Protein AF-A0A7W8S3M2-F1 (afdb_monomer_lite)

Secondary structure (DSSP, 8-state):
----GGGTTHHHHHHHH-SSSHHHHHHHHHHHHTSTT---SEEEEEEE----S--S--TTSPPTTEEEEEEEEE-GGG-EEEEEEEEE--SSHHHHHHHHHHHHHHHHHHHHHTSPP------

pLDDT: mean 84.06, std 18.08, range [31.7, 98.56]

Sequence (123 aa):
MSASSATRHRQSTMKQYGLTSEAVAREMAEGALRQEGCCADIAVSNTGLADSGAHGGSADDPPPGTQCFAWSIRRRGNEFTTFAETRRFSGDRNDVRSAAALYALSRVEHYFDQLPRVERDHR

Structure (mmCIF, N/CA/C/O backbone):
data_AF-A0A7W8S3M2-F1
#
_entry.id   AF-A0A7W8S3M2-F1
#
loop_
_atom_site.group_PDB
_atom_site.id
_atom_site.type_symbol
_atom_site.label_atom_id
_atom_site.label_alt_id
_atom_site.label_comp_id
_atom_site.label_asym_id
_atom_site.label_entity_id
_atom_site.label_seq_id
_atom_site.pdbx_PDB_ins_code
_atom_site.Cartn_x
_atom_site.Cartn_y
_atom_site.Cartn_z
_atom_site.occupancy
_atom_site.B_iso_or_equiv
_atom_site.auth_seq_id
_atom_site.auth_comp_id
_atom_site.auth_asym_id
_atom_site.auth_atom_id
_atom_site.pdbx_PDB_model_num
ATOM 1 N N . MET A 1 1 ? -15.181 29.831 8.631 1.00 37.75 1 MET A N 1
ATOM 2 C CA . MET A 1 1 ? -13.923 29.134 8.971 1.00 37.75 1 MET A CA 1
ATOM 3 C C . MET A 1 1 ? -14.222 27.649 9.098 1.00 37.75 1 MET A C 1
ATOM 5 O O . MET A 1 1 ? -14.758 27.258 10.119 1.00 37.75 1 MET A O 1
ATOM 9 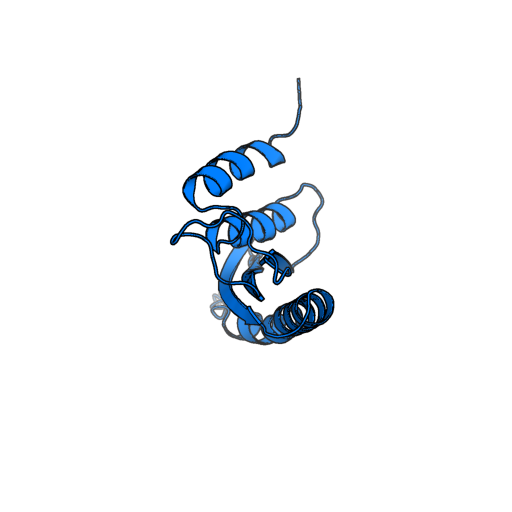N N . SER A 1 2 ? -13.971 26.847 8.064 1.00 38.75 2 SER A N 1
ATOM 10 C CA . SER A 1 2 ? -13.678 25.412 8.207 1.00 38.75 2 SER A CA 1
ATOM 11 C C . SER A 1 2 ? -13.256 24.894 6.835 1.00 38.75 2 SER A C 1
ATOM 13 O O . SER A 1 2 ? -14.084 24.695 5.953 1.00 38.75 2 SER A O 1
ATOM 15 N N . ALA A 1 3 ? -11.949 24.789 6.616 1.00 31.70 3 ALA A N 1
ATOM 16 C CA . ALA A 1 3 ? -11.387 24.181 5.424 1.00 31.70 3 ALA A CA 1
ATOM 17 C C . ALA A 1 3 ? -10.354 23.143 5.870 1.00 31.70 3 ALA A C 1
ATOM 19 O O . ALA A 1 3 ? -9.264 23.485 6.314 1.00 31.70 3 ALA A O 1
ATOM 20 N N . SER A 1 4 ? -10.740 21.874 5.731 1.00 39.56 4 SER A N 1
ATOM 21 C CA . SER A 1 4 ? -9.861 20.754 5.391 1.00 39.56 4 SER A CA 1
ATOM 22 C C . SER A 1 4 ? -8.647 20.519 6.308 1.00 39.56 4 SER A C 1
ATOM 24 O O . SER A 1 4 ? -7.497 20.744 5.933 1.00 39.56 4 SER A O 1
ATOM 26 N N . SER A 1 5 ? -8.892 19.957 7.496 1.00 40.12 5 SER A N 1
ATOM 27 C CA . SER A 1 5 ? -7.825 19.395 8.346 1.00 40.12 5 SER A CA 1
ATOM 28 C C . SER A 1 5 ? -7.202 18.116 7.740 1.00 40.12 5 SER A C 1
ATOM 30 O O . SER A 1 5 ? -6.044 17.793 7.990 1.00 40.12 5 SER A O 1
ATOM 32 N N . ALA A 1 6 ? -7.910 17.429 6.832 1.00 45.34 6 ALA A N 1
ATOM 33 C CA . ALA A 1 6 ? -7.506 16.133 6.270 1.00 45.34 6 ALA A CA 1
ATOM 34 C C . ALA A 1 6 ? -6.330 16.167 5.263 1.00 45.34 6 ALA A C 1
ATOM 36 O O . ALA A 1 6 ? -5.876 15.115 4.811 1.00 45.34 6 ALA A O 1
ATOM 37 N N . THR A 1 7 ? -5.828 17.347 4.876 1.00 46.16 7 THR A N 1
ATOM 38 C CA . THR A 1 7 ? -4.815 17.474 3.802 1.00 46.16 7 THR A CA 1
ATOM 39 C C . THR A 1 7 ? -3.437 17.931 4.294 1.00 46.16 7 THR A C 1
ATOM 41 O O . THR A 1 7 ? -2.451 17.797 3.570 1.00 46.16 7 THR A O 1
ATOM 44 N N . ARG A 1 8 ? -3.317 18.434 5.530 1.00 45.34 8 ARG A N 1
ATOM 45 C CA . ARG A 1 8 ? -2.093 19.120 5.981 1.00 45.34 8 ARG A CA 1
ATOM 46 C C . ARG A 1 8 ? -0.911 18.182 6.265 1.00 45.34 8 ARG A C 1
ATOM 48 O O . ARG A 1 8 ? 0.225 18.609 6.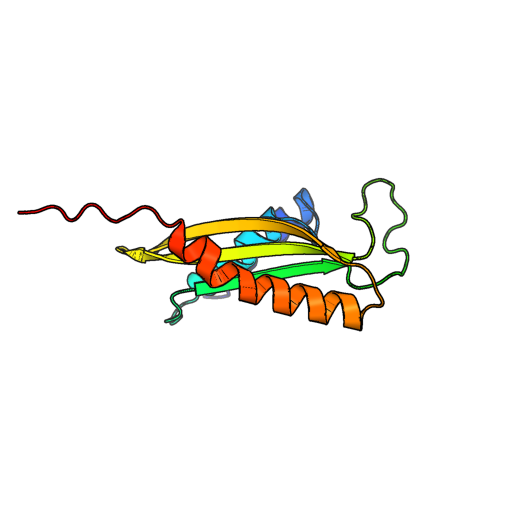099 1.00 45.34 8 ARG A O 1
ATOM 55 N N . HIS A 1 9 ? -1.151 16.924 6.638 1.00 49.50 9 HIS A N 1
ATOM 56 C CA . HIS A 1 9 ? -0.077 15.973 6.978 1.00 49.50 9 HIS A CA 1
ATOM 57 C C . HIS A 1 9 ? 0.615 15.357 5.751 1.00 49.50 9 HIS A C 1
ATOM 59 O O . HIS A 1 9 ? 1.822 15.148 5.767 1.00 49.50 9 HIS A O 1
ATOM 65 N N . ARG A 1 10 ? -0.101 15.226 4.625 1.00 62.38 10 ARG A N 1
ATOM 66 C CA . ARG A 1 10 ? 0.407 14.586 3.397 1.00 62.38 10 ARG A CA 1
ATOM 67 C C . ARG A 1 10 ? 1.664 15.268 2.829 1.00 62.38 10 ARG A C 1
ATOM 69 O O . ARG A 1 10 ? 2.519 14.621 2.240 1.00 62.38 10 ARG A O 1
ATOM 76 N N . GLN A 1 11 ? 1.781 16.589 2.987 1.00 69.31 11 GLN A N 1
ATOM 77 C CA . GLN A 1 11 ? 2.837 17.389 2.352 1.00 69.31 11 GLN A CA 1
ATOM 78 C C . GLN A 1 11 ? 4.199 17.286 3.053 1.00 69.31 11 GLN A C 1
ATOM 80 O O . GLN A 1 11 ? 5.221 17.356 2.377 1.00 69.31 11 GLN A O 1
ATOM 85 N N . SER A 1 12 ? 4.250 17.138 4.381 1.00 79.94 12 SER A N 1
ATOM 86 C CA . SER A 1 12 ? 5.526 17.002 5.105 1.00 79.94 12 SER A CA 1
ATOM 87 C C . SER A 1 12 ? 6.167 15.640 4.862 1.00 79.94 12 SER A C 1
ATOM 89 O O . SER A 1 12 ? 7.368 15.560 4.621 1.00 79.94 12 SER A O 1
ATOM 91 N N . THR A 1 13 ? 5.357 14.587 4.843 1.00 77.88 13 THR A N 1
ATOM 92 C CA . THR A 1 13 ? 5.827 13.203 4.717 1.00 77.88 13 THR A CA 1
ATOM 93 C C . THR A 1 13 ? 6.311 12.908 3.306 1.00 77.88 13 THR A C 1
ATOM 95 O O . THR A 1 13 ? 7.397 12.362 3.137 1.00 77.88 13 THR A O 1
ATOM 98 N N . MET A 1 14 ? 5.599 13.388 2.280 1.00 81.31 14 MET A N 1
ATOM 99 C CA . MET A 1 14 ? 6.087 13.317 0.896 1.00 81.31 14 MET A CA 1
ATOM 100 C C . MET A 1 14 ? 7.400 14.085 0.692 1.00 81.31 14 MET A C 1
ATOM 102 O O . MET A 1 14 ? 8.248 13.638 -0.071 1.00 81.31 14 MET A O 1
ATOM 106 N N . LYS A 1 15 ? 7.593 15.223 1.374 1.00 78.94 15 LYS A N 1
ATOM 107 C CA . LYS A 1 15 ? 8.850 15.988 1.293 1.00 78.94 15 LYS A CA 1
ATOM 108 C C . LYS A 1 15 ? 10.025 15.268 1.949 1.00 78.94 15 LYS A C 1
ATOM 110 O O . LYS A 1 15 ? 11.138 15.389 1.457 1.00 78.94 15 LYS A O 1
ATOM 115 N N . GLN A 1 16 ? 9.785 14.569 3.057 1.00 81.38 16 GLN A N 1
ATOM 116 C CA . GLN A 1 16 ? 10.840 13.894 3.812 1.00 81.38 16 GLN A CA 1
ATOM 117 C C . GLN A 1 16 ? 11.203 12.523 3.230 1.00 81.38 16 GLN A C 1
ATOM 119 O O . GLN A 1 16 ? 12.377 12.172 3.211 1.00 81.38 16 GLN A O 1
ATOM 124 N N . TYR A 1 17 ? 10.212 11.751 2.778 1.00 80.44 17 TYR A N 1
ATOM 125 C CA . TYR A 1 17 ? 10.398 10.345 2.394 1.00 80.44 17 TYR A CA 1
ATOM 126 C C . TYR A 1 17 ? 10.188 10.074 0.901 1.00 80.44 17 TYR A C 1
ATOM 128 O O . TYR A 1 17 ? 10.395 8.951 0.451 1.00 80.44 17 TYR A O 1
ATOM 136 N N . GLY A 1 18 ? 9.748 11.069 0.128 1.00 85.75 18 GLY A N 1
ATOM 137 C CA . GLY A 1 18 ? 9.329 10.866 -1.255 1.00 85.75 18 GLY A CA 1
ATOM 138 C C . GLY A 1 18 ? 7.980 10.147 -1.371 1.00 85.75 18 GLY A C 1
ATOM 139 O O . GLY A 1 18 ? 7.448 9.581 -0.412 1.00 85.75 18 GLY A O 1
ATOM 140 N N . LEU A 1 19 ? 7.400 10.194 -2.575 1.00 86.81 19 LEU A N 1
ATOM 141 C CA . LEU A 1 19 ? 6.067 9.644 -2.849 1.00 86.81 19 LEU A CA 1
ATOM 142 C C . LEU A 1 19 ? 6.038 8.110 -2.762 1.00 86.81 19 LEU A C 1
ATOM 144 O O . LEU A 1 19 ? 5.056 7.547 -2.289 1.00 86.81 19 LEU A O 1
ATOM 148 N N . THR A 1 20 ? 7.109 7.441 -3.187 1.00 91.94 20 THR A N 1
ATOM 149 C CA . THR A 1 20 ? 7.246 5.977 -3.165 1.00 91.94 20 THR A CA 1
ATOM 150 C C . THR A 1 20 ? 7.897 5.547 -1.853 1.00 91.94 20 THR A C 1
ATOM 152 O O . THR A 1 20 ? 9.083 5.232 -1.807 1.00 91.94 20 THR A O 1
ATOM 155 N N . SER A 1 21 ? 7.130 5.605 -0.763 1.00 93.56 21 SER A N 1
ATOM 156 C CA . SER A 1 21 ? 7.601 5.219 0.569 1.00 93.56 21 SER A CA 1
ATOM 157 C C . SER A 1 21 ? 6.499 4.591 1.420 1.00 93.56 21 SER A C 1
ATOM 159 O O . SER A 1 21 ? 5.312 4.904 1.285 1.00 93.56 21 SER A O 1
ATOM 161 N N . GLU A 1 22 ? 6.899 3.728 2.355 1.00 96.56 22 GLU A N 1
ATOM 162 C CA . GLU A 1 22 ? 5.984 3.115 3.327 1.00 96.56 22 GLU A CA 1
ATOM 163 C C . GLU A 1 22 ? 5.349 4.150 4.259 1.00 96.56 22 GLU A C 1
ATOM 165 O O . GLU A 1 22 ? 4.191 3.998 4.642 1.00 96.56 22 GLU A O 1
ATOM 170 N N . ALA A 1 23 ? 6.066 5.233 4.582 1.00 95.62 23 ALA A N 1
ATOM 171 C CA . ALA A 1 23 ? 5.539 6.331 5.391 1.00 95.62 23 ALA A CA 1
ATOM 172 C C . ALA A 1 23 ? 4.334 7.000 4.710 1.00 95.62 23 ALA A C 1
ATOM 174 O O . ALA A 1 23 ? 3.288 7.182 5.334 1.00 95.62 23 ALA A O 1
ATOM 175 N N . VAL A 1 24 ? 4.446 7.298 3.409 1.00 94.69 24 VAL A N 1
ATOM 176 C CA . VAL A 1 24 ? 3.339 7.864 2.626 1.00 94.69 24 VAL A CA 1
ATOM 177 C C . VAL A 1 24 ? 2.202 6.854 2.471 1.00 94.69 24 VAL A C 1
ATOM 179 O O . VAL A 1 24 ? 1.043 7.215 2.683 1.00 94.69 24 VAL A O 1
ATOM 182 N N . ALA A 1 25 ? 2.506 5.586 2.169 1.00 97.06 25 ALA A N 1
ATOM 183 C CA . ALA A 1 25 ? 1.485 4.543 2.080 1.00 97.06 25 ALA A CA 1
ATOM 184 C C . ALA A 1 25 ? 0.688 4.427 3.395 1.00 97.06 25 ALA A C 1
ATOM 186 O O . ALA A 1 25 ? -0.548 4.434 3.384 1.00 97.06 25 ALA A O 1
ATOM 187 N N . ARG A 1 26 ? 1.379 4.405 4.540 1.00 97.38 26 ARG A N 1
ATOM 188 C CA . ARG A 1 26 ? 0.768 4.347 5.872 1.00 97.38 26 ARG A CA 1
ATOM 189 C C . ARG A 1 26 ? -0.184 5.513 6.102 1.00 97.38 26 ARG A C 1
ATOM 191 O O . ARG A 1 26 ? -1.351 5.293 6.415 1.00 97.38 26 ARG A O 1
ATOM 198 N N . GLU A 1 27 ? 0.275 6.740 5.881 1.00 95.62 27 GLU A N 1
ATOM 199 C CA . GLU A 1 27 ? -0.568 7.927 6.045 1.00 95.62 27 GLU A CA 1
ATOM 200 C C . GLU A 1 27 ? -1.801 7.916 5.139 1.00 95.62 27 GLU A C 1
ATOM 202 O O . GLU A 1 27 ? -2.877 8.335 5.568 1.00 95.62 27 GLU A O 1
ATOM 207 N N . MET A 1 28 ? -1.671 7.427 3.902 1.00 95.62 28 MET A N 1
ATOM 208 C CA . MET A 1 28 ? -2.800 7.300 2.979 1.00 95.62 28 MET A CA 1
ATOM 209 C C . MET A 1 28 ? -3.857 6.322 3.506 1.00 95.62 28 MET A C 1
ATOM 211 O O . MET A 1 28 ? -5.038 6.671 3.532 1.00 95.62 28 MET A O 1
ATOM 215 N N . ALA A 1 29 ? -3.449 5.125 3.943 1.00 97.25 29 ALA A N 1
ATOM 216 C CA . ALA A 1 29 ? -4.375 4.109 4.451 1.00 97.25 29 ALA A CA 1
ATOM 217 C C . ALA A 1 29 ? -5.058 4.573 5.746 1.00 97.25 29 ALA A C 1
ATOM 219 O O . ALA A 1 29 ? -6.281 4.525 5.875 1.00 97.25 29 ALA A O 1
ATOM 220 N N . GLU A 1 30 ? -4.278 5.097 6.688 1.00 95.69 30 GLU A N 1
ATOM 221 C CA . GLU A 1 30 ? -4.808 5.591 7.955 1.00 95.69 30 GLU A CA 1
ATOM 222 C C . GLU A 1 30 ? -5.705 6.822 7.770 1.00 95.69 30 GLU A C 1
ATOM 224 O O . GLU A 1 30 ? -6.747 6.951 8.412 1.00 95.69 30 GLU A O 1
ATOM 229 N N . GLY A 1 31 ? -5.319 7.736 6.877 1.00 94.06 31 GLY A N 1
ATOM 230 C CA . GLY A 1 31 ? -6.110 8.914 6.538 1.00 94.06 31 GLY A CA 1
ATOM 231 C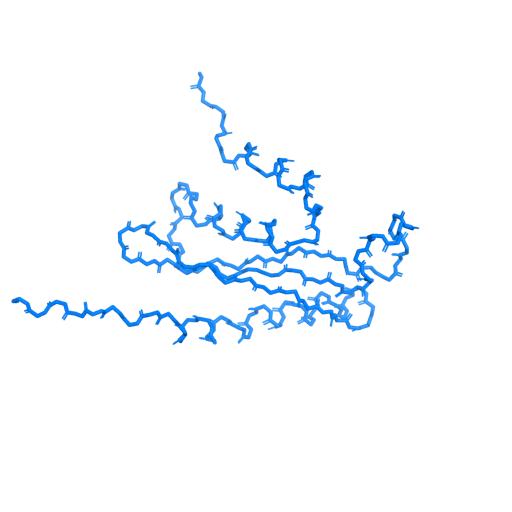 C . GLY A 1 31 ? -7.465 8.554 5.929 1.00 94.06 31 GLY A C 1
ATOM 232 O O . GLY A 1 31 ? -8.452 9.223 6.228 1.00 94.06 31 GLY A O 1
ATOM 233 N N . ALA A 1 32 ? -7.533 7.481 5.134 1.00 95.12 32 ALA A N 1
ATOM 234 C CA . ALA A 1 32 ? -8.789 6.970 4.593 1.00 95.12 32 ALA A CA 1
ATOM 235 C C . ALA A 1 32 ? -9.734 6.467 5.701 1.00 95.12 32 ALA A C 1
ATOM 237 O O . ALA A 1 32 ? -10.920 6.798 5.688 1.00 95.12 32 ALA A O 1
ATOM 238 N N . LEU A 1 33 ? -9.221 5.739 6.703 1.00 94.12 33 LEU A N 1
ATOM 239 C CA . LEU A 1 33 ? -10.032 5.274 7.841 1.00 94.12 33 LEU A CA 1
ATOM 240 C C . LEU A 1 33 ? -10.444 6.391 8.804 1.00 94.12 33 LEU A C 1
ATOM 242 O O . LEU A 1 33 ? -11.461 6.256 9.483 1.00 94.12 33 LEU A O 1
ATOM 246 N N . ARG A 1 34 ? -9.665 7.476 8.886 1.00 93.44 34 ARG A N 1
ATOM 247 C CA . ARG A 1 34 ? -9.962 8.637 9.741 1.00 93.44 34 ARG A CA 1
ATOM 248 C C . ARG A 1 34 ? -10.957 9.623 9.117 1.00 93.44 34 ARG A C 1
ATOM 250 O O . ARG A 1 34 ? -11.328 10.580 9.791 1.00 93.44 34 ARG A O 1
ATOM 257 N N . GLN A 1 35 ? -11.368 9.445 7.858 1.00 92.31 35 GLN A N 1
ATOM 258 C CA . GLN A 1 35 ? -12.326 10.364 7.239 1.00 92.31 35 GLN A CA 1
ATOM 259 C C . GLN A 1 35 ? -13.675 10.338 7.962 1.00 92.31 35 GLN A C 1
ATOM 261 O O . GLN A 1 35 ? -14.196 9.274 8.302 1.00 92.31 35 GLN A O 1
ATOM 266 N N . GLU A 1 36 ? -14.246 11.522 8.178 1.00 90.31 36 GLU A N 1
ATOM 267 C CA . GLU A 1 36 ? -15.572 11.664 8.777 1.00 90.31 36 GLU A CA 1
ATOM 268 C C . GLU A 1 36 ? -16.605 10.875 7.957 1.00 90.31 36 GLU A C 1
ATOM 270 O O . GLU A 1 36 ? -16.664 10.985 6.734 1.00 90.31 36 GLU A O 1
ATOM 275 N N . GLY A 1 37 ? -17.394 10.034 8.631 1.00 88.75 37 GLY A N 1
ATOM 276 C CA . GLY A 1 37 ? -18.381 9.161 7.985 1.00 88.75 37 GLY A CA 1
ATOM 277 C C . GLY A 1 37 ? -17.822 7.867 7.373 1.00 88.75 37 GLY A C 1
ATOM 278 O O . GLY A 1 37 ? -18.596 7.075 6.836 1.00 88.75 37 GLY A O 1
ATOM 279 N N . CYS A 1 38 ? -16.514 7.599 7.469 1.00 91.69 38 CYS A N 1
ATOM 280 C CA . CYS A 1 38 ? -15.929 6.354 6.972 1.00 91.69 38 CYS A CA 1
ATOM 281 C C . CYS A 1 38 ? -16.334 5.143 7.833 1.00 91.69 38 CYS A C 1
ATOM 283 O O . CYS A 1 38 ? -15.877 4.974 8.968 1.00 91.69 38 CYS A O 1
ATOM 285 N N . CYS A 1 39 ? -17.152 4.253 7.267 1.00 92.69 39 CYS A N 1
ATOM 286 C CA . CYS A 1 39 ? -17.607 3.010 7.899 1.00 92.69 39 CYS A CA 1
ATOM 287 C C . CYS A 1 39 ? -16.772 1.769 7.530 1.00 92.69 39 CYS A C 1
ATOM 289 O O . CYS A 1 39 ? -17.115 0.675 7.958 1.00 92.69 39 CYS A O 1
ATOM 291 N N . ALA A 1 40 ? -15.684 1.921 6.767 1.00 94.94 40 ALA A N 1
ATOM 292 C CA . ALA A 1 40 ? -14.822 0.800 6.398 1.00 94.94 40 ALA A CA 1
ATOM 293 C C . ALA A 1 40 ? -13.993 0.294 7.590 1.00 94.94 40 ALA A C 1
ATOM 295 O O . ALA A 1 40 ? -13.484 1.087 8.384 1.00 94.94 40 ALA A O 1
ATOM 296 N N . ASP A 1 41 ? -13.808 -1.022 7.673 1.00 94.56 41 ASP A N 1
ATOM 297 C CA . ASP A 1 41 ? -12.946 -1.651 8.681 1.00 94.56 41 ASP A CA 1
ATOM 298 C C . ASP A 1 41 ? -11.500 -1.805 8.210 1.00 94.56 41 ASP A C 1
ATOM 300 O O . ASP A 1 41 ? -10.589 -1.916 9.025 1.00 94.56 41 ASP A O 1
ATOM 304 N N . ILE A 1 42 ? -11.274 -1.815 6.898 1.00 96.69 42 ILE A N 1
ATOM 305 C CA . ILE A 1 42 ? -9.958 -2.016 6.297 1.00 96.69 42 ILE A CA 1
ATOM 306 C C . ILE A 1 42 ? -9.741 -0.947 5.231 1.00 96.69 42 ILE A C 1
ATOM 308 O O . ILE A 1 42 ? -10.610 -0.712 4.392 1.00 96.69 42 ILE A O 1
ATOM 312 N N . ALA A 1 43 ? -8.566 -0.325 5.244 1.00 97.75 43 ALA A N 1
ATOM 313 C CA . ALA A 1 43 ? -8.081 0.508 4.155 1.00 97.75 43 ALA A CA 1
ATOM 314 C C . ALA A 1 43 ? -6.749 -0.030 3.646 1.00 97.75 43 ALA A C 1
ATOM 316 O O . ALA A 1 43 ? -5.838 -0.313 4.425 1.00 97.75 43 ALA A O 1
ATOM 317 N N . VAL A 1 44 ? -6.636 -0.122 2.325 1.00 98.31 44 VAL A N 1
ATOM 318 C CA . VAL A 1 44 ? -5.403 -0.497 1.637 1.00 98.31 44 VAL A CA 1
ATOM 319 C C . VAL A 1 44 ? -4.946 0.684 0.799 1.00 98.31 44 VAL A C 1
ATOM 321 O O . VAL A 1 44 ? -5.752 1.305 0.104 1.00 98.31 44 VAL A O 1
ATOM 324 N N . SER A 1 45 ? -3.660 1.000 0.857 1.00 98.19 45 SER A N 1
ATOM 325 C CA . SER A 1 45 ? -3.038 2.019 0.018 1.00 98.19 45 SER A CA 1
ATOM 326 C C . SER A 1 45 ? -1.887 1.424 -0.784 1.00 98.19 45 SER A C 1
ATOM 328 O O . SER A 1 45 ? -1.252 0.450 -0.380 1.00 98.19 45 SER A O 1
ATOM 330 N N . ASN A 1 46 ? -1.633 2.028 -1.940 1.00 96.69 46 ASN A N 1
ATOM 331 C CA . ASN A 1 46 ? -0.491 1.748 -2.796 1.00 96.69 46 ASN A CA 1
ATOM 332 C C . ASN A 1 46 ? 0.029 3.088 -3.336 1.00 96.69 46 ASN A C 1
ATOM 334 O O . ASN A 1 46 ? -0.757 3.900 -3.832 1.00 96.69 46 ASN A O 1
ATOM 338 N N . THR A 1 47 ? 1.336 3.304 -3.237 1.00 94.38 47 THR A N 1
ATOM 339 C CA . THR A 1 47 ? 2.062 4.383 -3.907 1.00 94.38 47 THR A CA 1
ATOM 340 C C . THR A 1 47 ? 3.346 3.829 -4.517 1.00 94.38 47 THR A C 1
ATOM 342 O O . THR A 1 47 ? 4.053 3.047 -3.884 1.00 94.38 47 THR A O 1
ATOM 345 N N . GLY A 1 48 ? 3.674 4.210 -5.749 1.00 91.75 48 GLY A N 1
ATOM 346 C CA . GLY A 1 48 ? 4.868 3.682 -6.392 1.00 91.75 48 GLY A CA 1
ATOM 347 C C . GLY A 1 48 ? 5.047 4.067 -7.846 1.00 91.75 48 GLY A C 1
ATOM 348 O O . GLY A 1 48 ? 4.203 4.727 -8.455 1.00 91.75 48 GLY A O 1
ATOM 349 N N . LEU A 1 49 ? 6.162 3.596 -8.400 1.00 88.12 49 LEU A N 1
ATOM 350 C CA . LEU A 1 49 ? 6.564 3.816 -9.781 1.00 88.12 49 LEU A CA 1
ATOM 351 C C . LEU A 1 49 ? 6.179 2.611 -10.641 1.00 88.12 49 LEU A C 1
ATOM 353 O O . LEU A 1 49 ? 6.775 1.538 -10.524 1.00 88.12 49 LEU A O 1
ATOM 357 N N . ALA A 1 50 ? 5.154 2.776 -11.475 1.00 84.31 50 ALA A N 1
ATOM 358 C CA . ALA A 1 50 ? 4.718 1.729 -12.401 1.00 84.31 50 ALA A CA 1
ATOM 359 C C . ALA A 1 50 ? 5.468 1.786 -13.739 1.00 84.31 50 ALA A C 1
ATOM 361 O O . ALA A 1 50 ? 5.493 0.816 -14.485 1.00 84.31 50 ALA A O 1
ATOM 362 N N . ASP A 1 51 ? 6.049 2.933 -14.063 1.00 75.62 51 ASP A N 1
ATOM 363 C CA . ASP A 1 51 ? 6.775 3.206 -15.291 1.00 75.62 51 ASP A CA 1
ATOM 364 C C . ASP A 1 51 ? 8.146 2.529 -15.278 1.00 75.62 51 ASP A C 1
ATOM 366 O O . ASP A 1 51 ? 8.839 2.493 -14.264 1.00 75.62 51 ASP A O 1
ATOM 370 N N . SER A 1 52 ? 8.569 2.076 -16.455 1.00 60.19 52 SER A N 1
ATOM 371 C CA . SER A 1 52 ? 9.955 1.716 -16.767 1.00 60.19 52 SER A CA 1
ATOM 372 C C . SER A 1 52 ? 10.817 2.925 -17.152 1.00 60.19 52 SER A C 1
ATOM 374 O O . SER A 1 52 ? 12.023 2.785 -17.348 1.00 60.19 52 SER A O 1
ATOM 376 N N . GLY A 1 53 ? 10.205 4.105 -17.297 1.00 55.28 53 GLY A N 1
ATOM 377 C CA . GLY A 1 53 ? 10.891 5.339 -17.658 1.00 55.28 53 GLY A CA 1
ATOM 378 C C . GLY A 1 53 ? 11.759 5.854 -16.515 1.00 55.28 53 GLY A C 1
ATOM 379 O O . GLY A 1 53 ? 11.368 5.780 -15.352 1.00 55.28 53 GLY A O 1
ATOM 380 N N . ALA A 1 54 ? 12.931 6.395 -16.854 1.00 49.50 54 ALA A N 1
ATOM 381 C CA . ALA A 1 54 ? 13.790 7.083 -15.901 1.00 49.50 54 ALA A CA 1
ATOM 382 C C . ALA A 1 54 ? 13.064 8.328 -15.372 1.00 49.50 54 ALA A C 1
ATOM 384 O O . ALA A 1 54 ? 13.087 9.394 -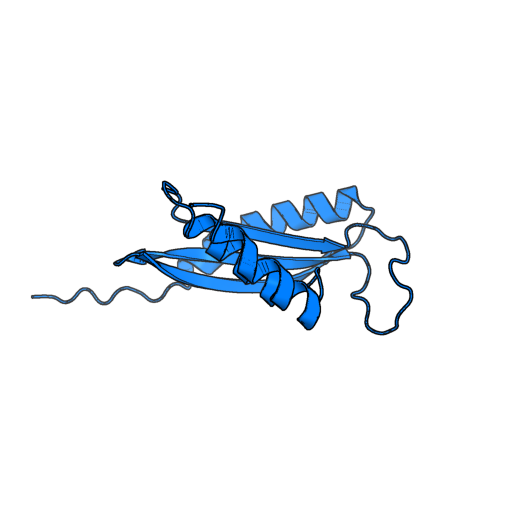15.986 1.00 49.50 54 ALA A O 1
ATOM 385 N N . HIS A 1 55 ? 12.390 8.189 -14.239 1.00 52.78 55 HIS A N 1
ATOM 386 C CA . HIS A 1 55 ? 11.980 9.331 -13.446 1.00 52.78 55 HIS A CA 1
ATOM 387 C C . HIS A 1 55 ? 13.159 9.732 -12.564 1.00 52.78 55 HIS A C 1
ATOM 389 O O . HIS A 1 55 ? 13.706 8.900 -11.853 1.00 52.78 55 HIS A O 1
ATOM 395 N N . GLY A 1 56 ? 13.565 10.997 -12.655 1.00 53.69 56 GLY A N 1
ATOM 396 C CA . GLY A 1 56 ? 14.429 11.640 -11.663 1.00 53.69 56 GLY A CA 1
ATOM 397 C C . GLY A 1 56 ? 15.931 11.393 -11.788 1.00 53.69 56 GLY A C 1
ATOM 398 O O . GLY A 1 56 ? 16.680 12.290 -11.424 1.00 53.69 56 GLY A O 1
ATOM 399 N N . GLY A 1 57 ? 16.388 10.278 -12.373 1.00 51.53 57 GLY A N 1
ATOM 400 C CA . GLY A 1 57 ? 17.801 10.043 -12.724 1.00 51.53 57 GLY A CA 1
ATOM 401 C C . GLY A 1 57 ? 18.802 10.147 -11.562 1.00 51.53 57 GLY A C 1
ATOM 402 O O . GLY A 1 57 ? 20.010 10.135 -11.808 1.00 51.53 57 GLY A O 1
ATOM 403 N N . SER A 1 58 ? 18.324 10.260 -10.321 1.00 60.53 58 SER A N 1
ATOM 404 C CA . SER A 1 58 ? 19.152 10.296 -9.125 1.00 60.53 58 SER A CA 1
ATOM 405 C C . SER A 1 58 ? 19.424 8.869 -8.664 1.00 60.53 58 SER A C 1
ATOM 407 O O . SER A 1 58 ? 18.574 7.990 -8.789 1.00 60.53 58 SER A O 1
ATOM 409 N N . ALA A 1 59 ? 20.603 8.631 -8.091 1.00 62.88 59 ALA A N 1
ATOM 410 C CA . ALA A 1 59 ? 20.937 7.338 -7.494 1.00 62.88 59 ALA A CA 1
ATOM 411 C C . ALA A 1 59 ? 20.006 6.965 -6.321 1.00 62.88 59 ALA A C 1
ATOM 413 O O . ALA A 1 59 ? 19.898 5.788 -5.984 1.00 62.88 59 ALA A O 1
ATOM 414 N N . ASP A 1 60 ? 19.329 7.959 -5.736 1.00 70.94 60 ASP A N 1
ATOM 415 C CA . ASP A 1 60 ? 18.404 7.792 -4.612 1.00 70.94 60 ASP A CA 1
ATOM 416 C C . ASP A 1 60 ? 16.961 7.463 -5.047 1.00 70.94 60 ASP A C 1
ATOM 418 O O . ASP A 1 60 ? 16.106 7.208 -4.195 1.00 70.94 60 ASP A O 1
ATOM 422 N N . ASP A 1 61 ? 16.662 7.464 -6.352 1.00 77.25 61 ASP A N 1
ATOM 423 C CA . ASP A 1 61 ? 15.316 7.159 -6.837 1.00 77.25 61 ASP A CA 1
ATOM 424 C C . ASP A 1 61 ? 15.008 5.653 -6.726 1.00 77.25 61 ASP A C 1
ATOM 426 O O . ASP A 1 61 ? 15.823 4.808 -7.119 1.00 77.25 61 ASP A O 1
ATOM 430 N N . PRO A 1 62 ? 13.811 5.270 -6.241 1.00 85.56 62 PRO A N 1
ATOM 431 C CA . PRO A 1 62 ? 13.409 3.872 -6.197 1.00 85.56 62 PRO A CA 1
ATOM 432 C C . PRO A 1 62 ? 13.422 3.235 -7.596 1.00 85.56 62 PRO A C 1
ATOM 434 O O . PRO A 1 62 ? 12.929 3.845 -8.550 1.00 85.56 62 PRO A O 1
ATOM 437 N N . PRO A 1 63 ? 13.903 1.985 -7.742 1.00 89.38 63 PRO A N 1
ATOM 438 C CA . PRO A 1 63 ? 13.929 1.315 -9.037 1.00 89.38 63 PRO A CA 1
ATOM 439 C C . PRO A 1 63 ? 12.538 1.225 -9.690 1.00 89.38 63 PRO A C 1
ATOM 441 O O . PRO A 1 63 ? 11.540 1.062 -8.978 1.00 89.38 63 PRO A O 1
ATOM 444 N N . PRO A 1 64 ? 12.449 1.200 -11.032 1.00 90.75 64 PRO A N 1
ATOM 445 C CA . PRO A 1 64 ? 11.207 0.909 -11.739 1.00 90.75 64 PRO A CA 1
ATOM 446 C C . PRO A 1 64 ? 10.502 -0.345 -11.225 1.00 90.75 64 PRO A C 1
ATOM 448 O O . PRO A 1 64 ? 11.144 -1.373 -10.958 1.00 90.75 64 PRO A O 1
ATOM 451 N N . GLY A 1 65 ? 9.181 -0.240 -11.087 1.00 93.50 65 GLY A N 1
ATOM 452 C CA . GLY A 1 65 ? 8.328 -1.288 -10.541 1.00 93.50 65 GLY A CA 1
ATOM 453 C C . GLY A 1 65 ? 8.247 -1.316 -9.014 1.00 93.50 65 GLY A C 1
ATOM 454 O O . GLY A 1 65 ? 7.560 -2.184 -8.476 1.00 93.50 65 GLY A O 1
ATOM 455 N N . THR A 1 66 ? 8.930 -0.410 -8.303 1.00 95.44 66 THR A N 1
ATOM 456 C CA . THR A 1 66 ? 8.852 -0.316 -6.835 1.00 95.44 66 THR A CA 1
ATOM 457 C C . THR A 1 66 ? 7.506 0.253 -6.406 1.00 95.44 66 THR A C 1
ATOM 459 O O . THR A 1 66 ? 7.092 1.314 -6.871 1.00 95.44 66 THR A O 1
ATOM 462 N N . GLN A 1 67 ? 6.830 -0.462 -5.513 1.00 97.12 67 GLN A N 1
ATOM 463 C CA . GLN A 1 67 ? 5.525 -0.138 -4.953 1.00 97.12 67 GLN A CA 1
ATOM 464 C C . GLN A 1 67 ? 5.594 -0.271 -3.430 1.00 97.12 67 GLN A C 1
ATOM 466 O O . GLN A 1 67 ? 6.098 -1.269 -2.910 1.00 97.12 67 GLN A O 1
ATOM 471 N N . CYS A 1 68 ? 5.069 0.719 -2.722 1.00 97.88 68 CYS A N 1
ATOM 472 C CA . CYS A 1 68 ? 4.929 0.725 -1.274 1.00 97.88 68 CYS A CA 1
ATOM 473 C C . CYS A 1 68 ? 3.449 0.621 -0.921 1.00 97.88 68 CYS A C 1
ATOM 475 O O . CYS A 1 68 ? 2.615 1.372 -1.433 1.00 97.88 68 CYS A O 1
ATOM 477 N N . PHE A 1 69 ? 3.133 -0.295 -0.017 1.00 98.56 69 PHE A N 1
ATOM 478 C CA . PHE A 1 69 ? 1.771 -0.616 0.378 1.00 98.56 69 PHE A CA 1
ATOM 479 C C . PHE A 1 69 ? 1.562 -0.366 1.861 1.00 98.56 69 PHE A C 1
ATOM 481 O O . PHE A 1 69 ? 2.504 -0.458 2.650 1.00 98.56 69 PHE A O 1
ATOM 488 N N . ALA A 1 70 ? 0.313 -0.120 2.244 1.00 98.50 70 ALA A N 1
ATOM 489 C CA . ALA A 1 70 ? -0.101 -0.239 3.631 1.00 98.50 70 ALA A CA 1
ATOM 490 C C . ALA A 1 70 ? -1.503 -0.835 3.761 1.00 98.50 70 ALA A C 1
ATOM 492 O O . ALA A 1 70 ? -2.374 -0.589 2.928 1.00 98.50 70 ALA A O 1
ATOM 493 N N . TRP A 1 71 ? -1.715 -1.578 4.846 1.00 98.56 71 TRP A N 1
ATOM 494 C CA . TRP A 1 71 ? -2.991 -2.164 5.247 1.00 98.56 71 TRP A CA 1
ATOM 495 C C . TRP A 1 71 ? -3.304 -1.675 6.649 1.00 98.56 71 TRP A C 1
ATOM 497 O O . TRP A 1 71 ? -2.632 -2.063 7.604 1.00 98.56 71 TRP A O 1
ATOM 507 N N . SER A 1 72 ? -4.297 -0.801 6.768 1.00 97.75 72 SER A N 1
ATOM 508 C CA . SER A 1 72 ? -4.796 -0.320 8.051 1.00 97.75 72 SER A CA 1
ATOM 509 C C . SER A 1 72 ? -6.091 -1.046 8.379 1.00 97.75 72 SER A C 1
ATOM 511 O O . SER A 1 72 ? -6.996 -1.090 7.546 1.00 97.75 72 SER A O 1
ATOM 513 N N . ILE A 1 73 ? -6.164 -1.641 9.569 1.00 96.69 73 ILE A N 1
ATOM 514 C CA . ILE A 1 73 ? -7.318 -2.417 10.023 1.00 96.69 73 ILE A CA 1
ATOM 515 C C . ILE A 1 73 ? -7.842 -1.811 11.320 1.00 96.69 73 ILE A C 1
ATOM 517 O O . ILE A 1 73 ? -7.114 -1.714 12.315 1.00 96.69 73 ILE A O 1
ATOM 521 N N . ARG A 1 74 ? -9.112 -1.405 11.302 1.00 93.00 74 ARG A N 1
ATOM 522 C CA . ARG A 1 74 ? -9.832 -0.817 12.427 1.00 93.00 74 ARG A CA 1
ATOM 523 C C . ARG A 1 74 ? -9.963 -1.822 13.567 1.00 93.00 74 ARG A C 1
ATOM 525 O O . ARG A 1 74 ? -10.211 -3.012 13.382 1.00 93.00 74 ARG A O 1
ATOM 532 N N . ARG A 1 75 ? -9.773 -1.318 14.778 1.00 89.25 75 ARG A N 1
ATOM 533 C CA . ARG A 1 75 ? -9.866 -2.038 16.046 1.00 89.25 75 ARG A CA 1
ATOM 534 C C . ARG A 1 75 ? -10.975 -1.411 16.891 1.00 89.25 75 ARG A C 1
ATOM 536 O O . ARG A 1 75 ? -11.579 -0.397 16.533 1.00 89.25 75 ARG A O 1
ATOM 543 N N . ARG A 1 76 ? -11.273 -2.039 18.031 1.00 83.12 76 ARG A N 1
ATOM 544 C CA . ARG A 1 76 ? -12.203 -1.466 19.015 1.00 83.12 76 ARG A CA 1
ATOM 545 C C . ARG A 1 76 ? -11.684 -0.108 19.494 1.00 83.12 76 ARG A C 1
ATOM 547 O O . ARG A 1 76 ? -10.482 0.116 19.526 1.00 83.12 76 ARG A O 1
ATOM 554 N N . GLY A 1 77 ? -12.597 0.789 19.860 1.00 80.19 77 GLY A N 1
ATOM 555 C CA . GLY A 1 77 ? -12.227 2.107 20.387 1.00 80.19 77 GLY A CA 1
ATOM 556 C C . GLY A 1 77 ? -11.730 3.105 19.336 1.00 80.19 77 GLY A C 1
ATOM 557 O O . GLY A 1 77 ? -11.089 4.079 19.705 1.00 80.19 77 GLY A O 1
ATOM 558 N N . ASN A 1 78 ? -12.035 2.890 18.048 1.00 75.56 78 ASN A N 1
ATOM 559 C CA . ASN A 1 78 ? -11.599 3.751 16.936 1.00 75.56 78 ASN A CA 1
ATOM 560 C C . ASN A 1 78 ? -10.068 3.797 16.735 1.00 75.56 78 ASN A C 1
ATOM 562 O O . ASN A 1 78 ? -9.544 4.689 16.069 1.00 75.56 78 ASN A O 1
ATOM 566 N N . GLU A 1 79 ? -9.352 2.821 17.295 1.00 88.81 79 GLU A N 1
ATOM 567 C CA . GLU A 1 79 ? -7.943 2.572 17.009 1.00 88.81 79 GLU A CA 1
ATOM 568 C C . GLU A 1 79 ? -7.787 1.771 15.710 1.00 88.81 79 GLU A C 1
ATOM 570 O O . GLU A 1 79 ? -8.749 1.217 15.173 1.00 88.81 79 GLU A O 1
ATOM 575 N N . PHE A 1 80 ? -6.561 1.667 15.206 1.00 92.75 80 PHE A N 1
ATOM 576 C CA . PHE A 1 80 ? -6.234 0.759 14.113 1.00 92.75 80 PHE A CA 1
ATOM 577 C C . PHE A 1 80 ? -4.782 0.310 14.167 1.00 92.75 80 PHE A C 1
ATOM 579 O O . PHE A 1 80 ? -3.900 1.006 14.671 1.00 92.75 80 PHE A O 1
ATOM 586 N N . THR A 1 81 ? -4.544 -0.870 13.606 1.00 95.75 81 THR A N 1
ATOM 587 C CA . THR A 1 81 ? -3.206 -1.409 13.380 1.00 95.75 81 THR A CA 1
ATOM 588 C C . THR A 1 81 ? -2.886 -1.274 11.903 1.00 95.75 81 THR A C 1
ATOM 590 O O . THR A 1 81 ? -3.677 -1.701 11.063 1.00 95.75 81 THR A O 1
ATOM 593 N N . THR A 1 82 ? -1.730 -0.689 11.588 1.00 97.44 82 THR A N 1
ATOM 594 C CA . THR 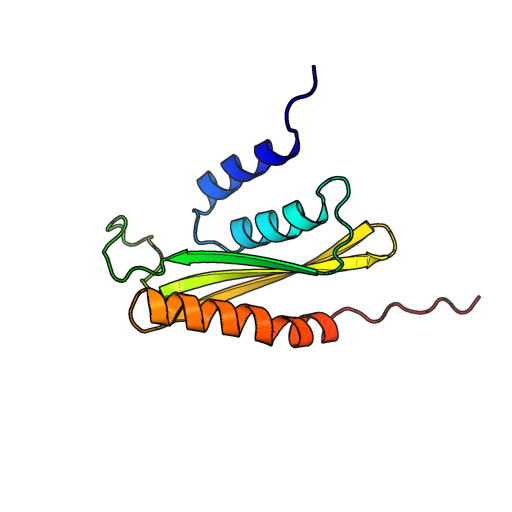A 1 82 ? -1.287 -0.524 10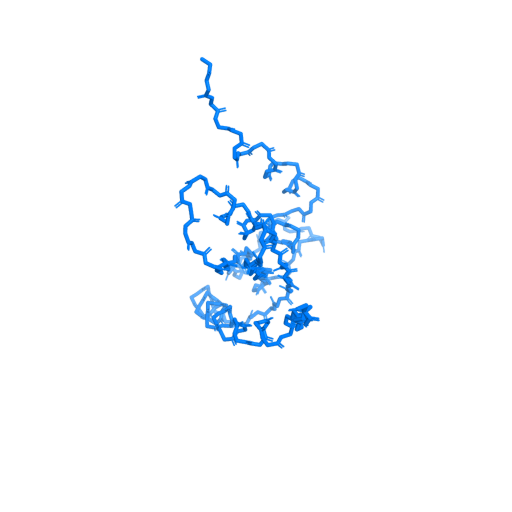.202 1.00 97.44 82 THR A CA 1
ATOM 595 C C . THR A 1 82 ? -0.005 -1.307 9.944 1.00 97.44 82 THR A C 1
ATOM 597 O O . THR A 1 82 ? 0.999 -1.127 10.642 1.00 97.44 82 THR A O 1
ATOM 600 N N . PHE A 1 83 ? -0.038 -2.136 8.908 1.00 98.25 83 PHE A N 1
ATOM 601 C CA . PHE A 1 83 ? 1.115 -2.822 8.335 1.00 98.25 83 PHE A CA 1
ATOM 602 C C . PHE A 1 83 ? 1.543 -2.098 7.062 1.00 98.25 83 PHE A C 1
ATOM 604 O O . PHE A 1 83 ? 0.702 -1.500 6.393 1.00 98.25 83 PHE A O 1
ATOM 611 N N . ALA A 1 84 ? 2.827 -2.142 6.728 1.00 98.12 84 ALA A N 1
ATOM 612 C CA . ALA A 1 84 ? 3.348 -1.596 5.482 1.00 98.12 84 ALA A CA 1
ATOM 613 C C . ALA A 1 84 ? 4.457 -2.498 4.941 1.00 98.12 84 ALA A C 1
ATOM 615 O O . ALA A 1 84 ? 5.128 -3.179 5.717 1.00 98.12 84 ALA A O 1
ATOM 616 N N . GLU A 1 85 ? 4.605 -2.530 3.619 1.00 97.81 85 GLU A N 1
ATOM 617 C CA . GLU A 1 85 ? 5.714 -3.223 2.968 1.00 97.81 85 GLU A CA 1
ATOM 618 C C . GLU A 1 85 ? 6.025 -2.626 1.594 1.00 97.81 85 GLU A C 1
ATOM 620 O O . GLU A 1 85 ? 5.144 -2.110 0.900 1.00 97.81 85 GLU A O 1
ATOM 625 N N . THR A 1 86 ? 7.281 -2.758 1.180 1.00 97.69 86 THR A N 1
ATOM 626 C CA . THR A 1 86 ? 7.755 -2.396 -0.156 1.00 97.69 86 THR A CA 1
ATOM 627 C C . THR A 1 86 ? 8.001 -3.649 -0.990 1.00 97.69 86 THR A C 1
ATOM 629 O O . THR A 1 86 ? 8.671 -4.590 -0.556 1.00 97.69 86 THR A O 1
ATOM 632 N N . ARG A 1 87 ? 7.484 -3.669 -2.222 1.00 97.69 87 ARG A N 1
ATOM 633 C CA . ARG A 1 87 ? 7.722 -4.735 -3.205 1.00 97.69 87 ARG A CA 1
ATOM 634 C C . ARG A 1 87 ? 8.089 -4.151 -4.554 1.00 97.69 87 ARG A C 1
ATOM 636 O O . ARG A 1 87 ? 7.692 -3.043 -4.895 1.00 97.69 87 ARG A O 1
ATOM 643 N N . ARG A 1 88 ? 8.819 -4.933 -5.345 1.00 96.19 88 ARG A N 1
ATOM 644 C CA . ARG A 1 88 ? 9.142 -4.600 -6.728 1.00 96.19 88 ARG A CA 1
ATOM 645 C C . ARG A 1 88 ? 8.512 -5.620 -7.662 1.00 96.19 88 ARG A C 1
ATOM 647 O O . ARG A 1 88 ? 8.693 -6.820 -7.467 1.00 96.19 88 ARG A O 1
ATOM 654 N N . PHE A 1 89 ? 7.814 -5.129 -8.675 1.00 95.88 89 PHE A N 1
ATOM 655 C CA . PHE A 1 89 ? 7.223 -5.941 -9.733 1.00 95.88 89 PHE A CA 1
ATOM 656 C C . PHE A 1 89 ? 7.953 -5.696 -11.051 1.00 95.88 89 PHE A C 1
ATOM 658 O O . PHE A 1 89 ? 8.538 -4.636 -11.270 1.00 95.88 89 PHE A O 1
ATOM 665 N N . SER A 1 90 ? 7.936 -6.696 -11.921 1.00 93.44 90 SER A N 1
ATOM 666 C CA . SER A 1 90 ? 8.522 -6.643 -13.259 1.00 93.44 90 SER A CA 1
ATOM 667 C C . SER A 1 90 ? 7.433 -6.659 -14.322 1.00 93.44 90 SER A C 1
ATOM 669 O O . SER A 1 90 ? 6.369 -7.231 -14.100 1.00 93.44 90 SER A O 1
ATOM 671 N N . GLY A 1 91 ? 7.749 -6.110 -15.489 1.00 92.62 91 GLY A N 1
ATOM 672 C CA . GLY A 1 91 ? 6.843 -6.027 -16.628 1.00 92.62 91 GLY A CA 1
ATOM 673 C C . GLY A 1 91 ? 6.683 -4.585 -17.083 1.00 92.62 91 GLY A C 1
ATOM 674 O O . GLY A 1 91 ? 7.417 -3.695 -16.641 1.00 92.62 91 GLY A O 1
ATOM 675 N N . ASP A 1 92 ? 5.743 -4.367 -17.989 1.00 92.88 92 ASP A N 1
ATOM 676 C CA . ASP A 1 92 ? 5.367 -3.022 -18.384 1.00 92.88 92 ASP A CA 1
ATOM 677 C C . ASP A 1 92 ? 4.513 -2.327 -17.306 1.00 92.88 92 ASP A C 1
ATOM 679 O O . ASP A 1 92 ? 4.220 -2.857 -16.229 1.00 92.88 92 ASP A O 1
ATOM 683 N N . ARG A 1 93 ? 4.096 -1.093 -17.594 1.00 93.50 93 ARG A N 1
ATOM 684 C CA . ARG A 1 93 ? 3.300 -0.293 -16.661 1.00 93.50 93 ARG A CA 1
ATOM 685 C C . ARG A 1 93 ? 1.986 -0.960 -16.253 1.00 93.50 93 ARG A C 1
ATOM 687 O O . ARG A 1 93 ? 1.537 -0.772 -15.121 1.00 93.50 93 ARG A O 1
ATOM 694 N N . ASN A 1 94 ? 1.335 -1.685 -17.155 1.00 95.06 94 ASN A N 1
ATOM 695 C CA . ASN A 1 94 ? 0.075 -2.360 -16.864 1.00 95.06 94 ASN A CA 1
ATOM 696 C C . ASN A 1 94 ? 0.305 -3.678 -16.123 1.00 95.06 94 ASN A C 1
ATOM 698 O O . ASN A 1 94 ? -0.472 -3.980 -15.212 1.00 95.06 94 ASN A O 1
ATOM 702 N N . ASP A 1 95 ? 1.383 -4.398 -16.433 1.00 95.62 95 ASP A N 1
ATOM 703 C CA . ASP A 1 95 ? 1.805 -5.589 -15.692 1.00 95.62 95 ASP A CA 1
ATOM 704 C C . ASP A 1 95 ? 2.072 -5.246 -14.223 1.00 95.62 95 ASP A C 1
ATOM 706 O O . ASP A 1 95 ? 1.489 -5.854 -13.323 1.00 95.62 95 ASP A O 1
ATOM 710 N N . VAL A 1 96 ? 2.878 -4.204 -13.970 1.00 96.19 96 VAL A N 1
ATOM 711 C CA . VAL A 1 96 ? 3.207 -3.746 -12.610 1.00 96.19 96 VAL A CA 1
ATOM 712 C C . VAL A 1 96 ? 1.945 -3.365 -11.847 1.00 96.19 96 VAL A C 1
ATOM 714 O O . VAL A 1 96 ? 1.762 -3.800 -10.713 1.00 96.19 96 VAL A O 1
ATOM 717 N N . ARG A 1 97 ? 1.044 -2.583 -12.454 1.00 96.31 97 ARG A N 1
ATOM 718 C CA . ARG A 1 97 ? -0.201 -2.154 -11.794 1.00 96.31 97 ARG A CA 1
ATOM 719 C C . ARG A 1 97 ? -1.111 -3.330 -11.462 1.00 96.31 97 ARG A C 1
ATOM 721 O O . ARG A 1 97 ? -1.676 -3.363 -10.370 1.00 96.31 97 ARG A O 1
ATOM 728 N N . SER A 1 98 ? -1.247 -4.277 -12.386 1.00 97.88 98 SER A N 1
ATOM 729 C CA . SER A 1 98 ? -2.095 -5.456 -12.201 1.00 97.88 98 SER A CA 1
ATOM 730 C C . SER A 1 98 ? -1.530 -6.364 -11.110 1.00 97.88 98 SER A C 1
ATOM 732 O O . SER A 1 98 ? -2.251 -6.735 -10.184 1.00 97.88 98 SER A O 1
ATOM 734 N N . ALA A 1 99 ? -0.225 -6.646 -11.157 1.00 98.19 99 ALA A N 1
ATOM 735 C CA . ALA A 1 99 ? 0.462 -7.440 -10.145 1.00 98.19 99 ALA A CA 1
ATOM 736 C C . ALA A 1 99 ? 0.421 -6.768 -8.764 1.00 98.19 99 ALA A C 1
ATOM 738 O O . ALA A 1 99 ? 0.117 -7.428 -7.773 1.00 98.19 99 ALA A O 1
ATOM 739 N N . ALA A 1 100 ? 0.646 -5.454 -8.696 1.00 98.12 100 ALA A N 1
ATOM 740 C CA . ALA A 1 100 ? 0.591 -4.682 -7.459 1.00 98.12 100 ALA A CA 1
ATOM 741 C C . ALA A 1 100 ? -0.808 -4.686 -6.829 1.00 98.12 100 ALA A C 1
ATOM 743 O O . ALA A 1 100 ? -0.934 -4.859 -5.620 1.00 98.12 100 ALA A O 1
ATOM 744 N N . ALA A 1 101 ? -1.864 -4.526 -7.632 1.00 98.19 101 ALA A N 1
ATOM 745 C CA . ALA A 1 101 ? -3.240 -4.565 -7.142 1.00 98.19 101 ALA A CA 1
ATOM 746 C C . ALA A 1 101 ? -3.617 -5.956 -6.608 1.00 98.19 101 ALA A C 1
ATOM 748 O O . ALA A 1 101 ? -4.149 -6.066 -5.503 1.00 98.19 101 ALA A O 1
ATOM 749 N N . LEU A 1 102 ? -3.297 -7.018 -7.356 1.00 98.38 102 LEU A N 1
ATOM 750 C CA . LEU A 1 102 ? -3.523 -8.400 -6.920 1.00 98.38 102 LEU A CA 1
ATOM 751 C C . LEU A 1 102 ? -2.753 -8.710 -5.637 1.00 98.38 102 LEU A C 1
ATOM 753 O O . LEU A 1 102 ? -3.312 -9.276 -4.698 1.00 98.38 102 LEU A O 1
ATOM 757 N N . TYR A 1 103 ? -1.492 -8.284 -5.574 1.00 98.56 103 TYR A N 1
ATOM 758 C CA . TYR A 1 103 ? -0.662 -8.431 -4.390 1.00 98.56 103 TYR A CA 1
ATOM 759 C C . TYR A 1 103 ? -1.292 -7.725 -3.184 1.00 98.56 103 TYR A C 1
ATOM 761 O O . TYR A 1 103 ? -1.518 -8.364 -2.158 1.00 98.56 103 TYR A O 1
ATOM 769 N N . ALA A 1 104 ? -1.671 -6.453 -3.329 1.00 98.38 104 ALA A N 1
ATOM 770 C CA . ALA A 1 104 ? -2.311 -5.672 -2.274 1.00 98.38 104 ALA A CA 1
ATOM 771 C C . ALA A 1 104 ? -3.556 -6.367 -1.697 1.00 98.38 104 ALA A C 1
ATOM 773 O O . ALA A 1 104 ? -3.704 -6.464 -0.479 1.00 98.38 104 ALA A O 1
ATOM 774 N N . LEU A 1 105 ? -4.422 -6.903 -2.561 1.00 98.25 105 LEU A N 1
ATOM 775 C CA . LEU A 1 105 ? -5.627 -7.625 -2.146 1.00 98.25 105 LEU A CA 1
ATOM 776 C C . LEU A 1 105 ? -5.298 -8.963 -1.471 1.00 98.25 105 LEU A C 1
ATOM 778 O O . LEU A 1 105 ? -5.859 -9.269 -0.421 1.00 98.25 105 LEU A O 1
ATOM 782 N N . SER A 1 106 ? -4.350 -9.731 -2.017 1.00 97.81 106 SER A N 1
ATOM 783 C CA . SER A 1 106 ? -3.973 -11.049 -1.480 1.00 97.81 106 SER A CA 1
ATOM 784 C C . SER A 1 106 ? -3.415 -11.003 -0.050 1.00 97.81 106 SER A C 1
ATOM 786 O O . SER A 1 106 ? -3.472 -11.991 0.675 1.00 97.81 106 SER A O 1
ATOM 788 N N . ARG A 1 107 ? -2.876 -9.856 0.378 1.00 98.06 107 ARG A N 1
ATOM 789 C CA . ARG A 1 107 ? -2.257 -9.683 1.700 1.00 98.06 107 ARG A CA 1
ATOM 790 C C . ARG A 1 107 ? -3.236 -9.234 2.785 1.00 98.06 107 ARG A C 1
ATOM 792 O O . ARG A 1 107 ? -2.856 -9.224 3.953 1.00 98.06 107 ARG A O 1
ATOM 799 N N . VAL A 1 108 ? -4.480 -8.896 2.433 1.00 97.12 108 VAL A N 1
ATOM 800 C CA . VAL A 1 108 ? -5.495 -8.453 3.404 1.00 97.12 108 VAL A CA 1
ATOM 801 C C . VAL A 1 108 ? -5.743 -9.524 4.467 1.00 97.12 108 VAL A C 1
ATOM 803 O O . VAL A 1 108 ? -5.623 -9.229 5.651 1.00 97.12 108 VAL A O 1
ATOM 806 N N . GLU A 1 109 ? -6.019 -10.765 4.056 1.00 95.44 109 GLU A N 1
ATOM 807 C CA . GLU A 1 109 ? -6.234 -11.895 4.975 1.00 95.44 109 GLU A CA 1
ATOM 808 C C . GLU A 1 109 ? -4.992 -12.155 5.836 1.00 95.44 109 GLU A C 1
ATOM 810 O O . GLU A 1 109 ? -5.070 -12.193 7.060 1.00 95.44 109 GLU A O 1
ATOM 815 N N . HIS A 1 110 ? -3.814 -12.198 5.207 1.00 96.00 110 HIS A N 1
ATOM 816 C CA . HIS A 1 110 ? -2.546 -12.409 5.902 1.00 96.00 110 HIS A CA 1
ATOM 817 C C . HIS A 1 110 ? -2.299 -11.409 7.044 1.00 96.00 110 HIS A C 1
ATOM 819 O O . HIS A 1 110 ? -1.803 -11.797 8.104 1.00 96.00 110 HIS A O 1
ATOM 825 N N . TYR A 1 111 ? -2.595 -10.124 6.834 1.00 96.44 111 TYR A N 1
ATOM 826 C CA . TYR A 1 111 ? -2.429 -9.102 7.871 1.00 96.44 111 TYR A CA 1
ATOM 827 C C . TYR A 1 111 ? -3.582 -9.072 8.872 1.00 96.44 111 TYR A C 1
ATOM 829 O O . TYR A 1 111 ? -3.361 -8.747 10.038 1.00 96.44 111 TYR A O 1
ATOM 837 N N . PHE A 1 112 ? -4.788 -9.449 8.450 1.00 93.56 112 PHE A N 1
ATOM 838 C CA . PHE A 1 112 ? -5.914 -9.625 9.357 1.00 93.56 112 PHE A CA 1
ATOM 839 C C . PHE A 1 112 ? -5.635 -10.727 10.390 1.00 93.56 112 PHE A C 1
ATOM 841 O O . PHE A 1 112 ? -5.833 -10.512 11.586 1.00 93.56 112 PHE A O 1
ATOM 848 N N . ASP A 1 113 ? -5.074 -11.855 9.958 1.00 93.69 113 ASP A N 1
ATOM 849 C CA . ASP A 1 113 ? -4.763 -12.996 10.829 1.00 93.69 113 ASP A CA 1
ATOM 850 C C . ASP A 1 113 ? -3.619 -12.733 11.816 1.00 93.69 113 ASP A C 1
ATOM 852 O O . ASP A 1 113 ? -3.506 -13.396 12.848 1.00 93.69 113 ASP A O 1
ATOM 856 N N . GLN A 1 114 ? -2.774 -11.744 11.526 1.00 92.56 114 GLN A N 1
ATOM 857 C CA . GLN A 1 114 ? -1.690 -11.312 12.410 1.00 92.56 114 GLN A CA 1
ATOM 858 C C . GLN A 1 114 ? -2.133 -10.325 13.483 1.00 92.56 114 GLN A C 1
ATOM 860 O O . GLN A 1 114 ? -1.332 -9.956 14.347 1.00 92.56 114 GLN A O 1
ATOM 865 N N . LEU A 1 115 ? -3.384 -9.868 13.445 1.00 88.69 115 LEU A N 1
ATOM 866 C CA . LEU A 1 115 ? -3.868 -8.962 14.464 1.00 88.69 115 LEU A CA 1
ATOM 867 C C . LEU A 1 115 ? -3.801 -9.636 15.842 1.00 88.69 115 LEU A C 1
ATOM 869 O O . LEU A 1 115 ? -4.266 -10.769 15.998 1.00 88.69 115 LEU A O 1
ATOM 873 N N . PRO A 1 116 ? -3.294 -8.934 16.873 1.00 79.75 116 PRO A N 1
ATOM 874 C CA . PRO A 1 116 ? -3.297 -9.457 18.228 1.00 79.75 116 PRO A CA 1
ATOM 875 C C . PRO A 1 116 ? -4.711 -9.897 18.602 1.00 79.75 116 PRO A C 1
ATOM 877 O O . PRO A 1 116 ? -5.682 -9.151 18.395 1.00 79.75 116 PRO A O 1
ATOM 880 N N . ARG A 1 117 ? -4.844 -11.108 19.145 1.00 73.88 117 ARG A N 1
ATOM 881 C CA . ARG A 1 117 ? -6.128 -11.560 19.681 1.00 73.88 117 ARG A CA 1
ATOM 882 C C . ARG A 1 117 ? -6.518 -10.593 20.790 1.00 73.88 117 ARG A C 1
ATOM 884 O O . ARG A 1 117 ? -5.713 -10.288 21.660 1.00 73.88 117 ARG A O 1
ATOM 891 N N . VAL A 1 118 ? -7.739 -10.074 20.724 1.00 64.62 118 VAL A N 1
ATOM 892 C CA . VAL A 1 118 ? -8.281 -9.281 21.826 1.00 64.62 118 VAL A CA 1
ATOM 893 C C . VAL A 1 118 ? -8.437 -10.251 22.993 1.00 64.62 118 VAL A C 1
ATOM 895 O O . VAL A 1 118 ? -9.237 -11.185 22.889 1.00 64.62 118 VAL A O 1
ATOM 898 N N . GLU A 1 119 ? -7.657 -10.079 24.062 1.00 58.69 119 GLU A N 1
ATOM 899 C CA . GLU A 1 119 ? -7.932 -10.769 25.321 1.00 58.69 119 GLU A CA 1
ATOM 900 C C . GLU A 1 119 ? -9.361 -10.405 25.716 1.00 58.69 119 GLU A C 1
ATOM 902 O O . GLU A 1 119 ? -9.709 -9.239 25.913 1.00 58.69 119 GLU A O 1
ATOM 907 N N . ARG A 1 120 ? -10.244 -11.406 25.711 1.00 57.38 120 ARG A N 1
ATOM 908 C CA . ARG A 1 120 ? -11.574 -11.223 26.271 1.00 57.38 120 ARG A CA 1
ATOM 909 C C . ARG A 1 120 ? -11.378 -11.166 27.774 1.00 57.38 120 ARG A C 1
ATOM 911 O O . ARG A 1 120 ? -11.158 -12.208 28.387 1.00 57.38 120 ARG A O 1
ATOM 918 N N . ASP A 1 121 ? -11.448 -9.965 28.333 1.00 52.47 121 ASP A N 1
ATOM 919 C CA . ASP A 1 121 ? -11.654 -9.785 29.765 1.00 52.47 121 ASP A CA 1
ATOM 920 C C . ASP A 1 121 ? -12.922 -10.562 30.136 1.00 52.47 121 ASP A C 1
ATOM 922 O O . ASP A 1 121 ? -14.035 -10.210 29.737 1.00 52.47 121 ASP A O 1
ATOM 926 N N . HIS A 1 122 ? -12.731 -11.693 30.815 1.00 50.84 122 HIS A N 1
ATOM 927 C CA . HIS A 1 122 ? -13.811 -12.453 31.422 1.00 50.84 122 HIS A CA 1
ATOM 928 C C . HIS A 1 122 ? -14.112 -11.763 32.749 1.00 50.84 122 HIS A C 1
ATOM 930 O O . HIS A 1 122 ? -13.422 -11.996 33.741 1.00 50.84 122 HIS A O 1
ATOM 936 N N . ARG A 1 123 ? -15.107 -10.876 32.739 1.00 46.44 123 ARG A N 1
ATOM 937 C CA . ARG A 1 123 ? -15.701 -10.319 33.952 1.00 46.44 123 ARG A CA 1
ATOM 938 C C . ARG A 1 123 ? -17.105 -10.866 34.135 1.00 46.44 123 ARG A C 1
ATOM 940 O O . ARG A 1 123 ? -17.806 -11.004 33.107 1.00 46.44 123 ARG A O 1
#

Radius of gyration: 16.64 Å; chains: 1; bounding box: 39×42×52 Å

Foldseek 3Di:
DDDDPLPPPLVVQCVVANQQDQSNQQSVFVSQLPDPPDPDQKGKGKTDALACDDDPPDPPDDHHLKMKMKMWGADPPRDIDMDIDIDGDDDHSVRSVVVVVVVRVVCNVVVVVVPPDPPPPPD